Protein AF-A0A419K2Y0-F1 (afdb_monomer_lite)

pLDDT: mean 80.53, std 17.09, range [35.53, 97.94]

Foldseek 3Di:
DVQVVVCVVVVHRCCVVCVVVVDNDDGLQDDPVLLVVLVVLLVPDDCLLVVLSVQLVVLSVQLVVCVVVVNSVSNSVSSVSSNCSSVCSVVVSVVVVVVVVVVVVVVVCVVVVVPVPDDPPPPPPPPDDDDDDDDD

Secondary structure (DSSP, 8-state):
-HHHHHHHHHTS--HHHHHHTT------SS-HHHHHHHHHHHHHS-GGGHHHHHHHHHHHHHHHHHHHTT-HHHHHHHHHHHHHHHHHHHHHHHHHHHHHHHHHHHHHHHHTTTTS--------------------

Sequence (136 aa):
MLAYYLSLAANESVAPILNGWGFNVEDFYLNPESFTLVGKIISNLSQVYQPYRFLAEQFYRLALKSLWNNNLSRANLYLMIAVLLAESAPLLTVATFAAALLSASLFILERKGLLKEREPSVIETIEDGSERSFTF

Structure (mmCIF, N/CA/C/O backbone):
data_AF-A0A419K2Y0-F1
#
_entry.id   AF-A0A419K2Y0-F1
#
loop_
_atom_site.group_PDB
_atom_site.id
_atom_site.type_symbol
_atom_site.label_atom_id
_atom_site.label_alt_id
_atom_site.label_comp_id
_atom_site.label_asym_id
_atom_site.label_entity_id
_atom_site.label_seq_id
_atom_site.pdbx_PDB_ins_code
_atom_site.Cartn_x
_atom_site.Cartn_y
_atom_site.Cartn_z
_atom_site.occupancy
_atom_site.B_iso_or_equiv
_atom_site.auth_seq_id
_atom_site.auth_comp_id
_atom_site.auth_asym_id
_atom_site.auth_atom_id
_atom_site.pdbx_PDB_model_num
ATOM 1 N N . MET A 1 1 ? 10.674 -7.836 -0.102 1.00 61.56 1 MET A N 1
ATOM 2 C CA . MET A 1 1 ? 11.218 -6.899 0.914 1.00 61.56 1 MET A CA 1
ATOM 3 C C . MET A 1 1 ? 12.697 -7.123 1.210 1.00 61.56 1 MET A C 1
ATOM 5 O O . MET A 1 1 ? 13.484 -6.243 0.899 1.00 61.56 1 MET A O 1
ATOM 9 N N . LEU A 1 2 ? 13.113 -8.278 1.748 1.00 70.25 2 LEU A N 1
ATOM 10 C CA . LEU A 1 2 ? 14.526 -8.532 2.083 1.00 70.25 2 LEU A CA 1
ATOM 11 C C . LEU A 1 2 ? 15.464 -8.417 0.864 1.00 70.25 2 LEU A C 1
ATOM 13 O O . LEU A 1 2 ? 16.459 -7.700 0.925 1.00 70.25 2 LEU A O 1
ATOM 17 N N . ALA A 1 3 ? 15.090 -9.029 -0.266 1.00 72.44 3 ALA A N 1
ATOM 18 C CA . ALA A 1 3 ? 15.850 -8.953 -1.519 1.00 72.44 3 ALA A CA 1
ATOM 19 C C . ALA A 1 3 ? 16.120 -7.515 -1.980 1.00 72.44 3 ALA A C 1
ATOM 21 O O . ALA A 1 3 ? 17.181 -7.236 -2.523 1.00 72.44 3 ALA A O 1
ATOM 22 N N . TYR A 1 4 ? 15.197 -6.586 -1.725 1.00 69.12 4 TYR A N 1
ATOM 23 C CA . TYR A 1 4 ? 15.380 -5.186 -2.088 1.00 69.12 4 TYR A CA 1
ATOM 24 C C . TYR A 1 4 ? 16.462 -4.510 -1.240 1.00 69.12 4 TYR A C 1
ATOM 26 O O . TYR A 1 4 ? 17.331 -3.849 -1.792 1.00 69.12 4 TYR A O 1
ATOM 34 N N . TYR A 1 5 ? 16.460 -4.707 0.083 1.00 70.62 5 TYR A N 1
ATOM 35 C CA . TYR A 1 5 ? 17.492 -4.134 0.955 1.00 70.62 5 TYR A CA 1
ATOM 36 C C . TYR A 1 5 ? 18.878 -4.703 0.663 1.00 70.62 5 TYR A C 1
ATOM 38 O O . TYR A 1 5 ? 19.851 -3.955 0.655 1.00 70.62 5 TYR A O 1
ATOM 46 N N . LEU A 1 6 ? 18.959 -6.002 0.368 1.00 77.00 6 LEU A N 1
ATOM 47 C CA . LEU A 1 6 ? 20.195 -6.607 -0.121 1.00 77.00 6 LEU A CA 1
ATOM 48 C C . LEU A 1 6 ? 20.611 -6.017 -1.469 1.00 77.00 6 LEU A C 1
ATOM 50 O O . LEU A 1 6 ? 21.779 -5.691 -1.633 1.00 77.00 6 LEU A O 1
ATOM 54 N N . SER A 1 7 ? 19.668 -5.807 -2.390 1.00 75.44 7 SER A N 1
ATOM 55 C CA . SER A 1 7 ? 19.973 -5.221 -3.702 1.00 75.44 7 SER A CA 1
ATOM 56 C C . SER A 1 7 ? 20.449 -3.773 -3.573 1.00 75.44 7 SER A C 1
ATOM 58 O O . SER A 1 7 ? 21.362 -3.330 -4.260 1.00 75.44 7 SER A O 1
ATOM 60 N N . LEU A 1 8 ? 19.872 -3.029 -2.628 1.00 70.56 8 LEU A N 1
ATOM 61 C CA . LEU A 1 8 ? 20.274 -1.667 -2.305 1.00 70.56 8 LEU A CA 1
ATOM 62 C C . LEU A 1 8 ? 21.672 -1.622 -1.670 1.00 70.56 8 LEU A C 1
ATOM 64 O O . LEU A 1 8 ? 22.464 -0.755 -2.024 1.00 70.56 8 LEU A O 1
ATOM 68 N N . ALA A 1 9 ? 21.981 -2.549 -0.760 1.00 71.88 9 ALA A N 1
ATOM 69 C CA . ALA A 1 9 ? 23.300 -2.656 -0.138 1.00 71.88 9 ALA A CA 1
ATOM 70 C C . ALA A 1 9 ? 24.381 -3.114 -1.132 1.00 71.88 9 ALA A C 1
ATOM 72 O O . ALA A 1 9 ? 25.516 -2.650 -1.054 1.00 71.88 9 ALA A O 1
ATOM 73 N N . ALA A 1 10 ? 24.025 -3.998 -2.066 1.00 75.81 10 ALA A N 1
ATOM 74 C CA . ALA A 1 10 ? 24.913 -4.510 -3.106 1.00 75.81 10 ALA A CA 1
ATOM 75 C C . ALA A 1 10 ? 25.041 -3.561 -4.314 1.00 75.81 10 ALA A C 1
ATOM 77 O O . ALA A 1 10 ? 25.955 -3.713 -5.117 1.00 75.81 10 ALA A O 1
ATOM 78 N N . ASN A 1 11 ? 24.144 -2.574 -4.436 1.00 68.88 11 ASN A N 1
ATOM 79 C CA . ASN A 1 11 ? 23.997 -1.715 -5.614 1.00 68.88 11 ASN A CA 1
ATOM 80 C C . ASN A 1 11 ? 23.805 -2.503 -6.931 1.00 68.88 11 ASN A C 1
ATOM 82 O O . ASN A 1 11 ? 24.193 -2.058 -8.010 1.00 68.88 11 ASN A O 1
ATOM 86 N N . GLU A 1 12 ? 23.194 -3.680 -6.833 1.00 75.94 12 GLU A N 1
ATOM 87 C CA . GLU A 1 12 ? 22.844 -4.560 -7.944 1.00 75.94 12 GLU A CA 1
ATOM 88 C C . GLU A 1 12 ? 21.653 -5.435 -7.549 1.00 75.94 12 GLU A C 1
ATOM 90 O O . GLU A 1 12 ? 21.376 -5.611 -6.363 1.00 75.94 12 GLU A O 1
ATOM 95 N N . SER A 1 13 ? 20.930 -5.995 -8.521 1.00 80.25 13 SER A N 1
ATOM 96 C CA . SER A 1 13 ? 19.825 -6.899 -8.197 1.00 80.25 13 SER A CA 1
ATOM 97 C C . SER A 1 13 ? 20.356 -8.215 -7.639 1.00 80.25 13 SER A C 1
ATOM 99 O O . SER A 1 13 ? 21.058 -8.951 -8.330 1.00 80.25 13 SER A O 1
ATOM 101 N N . VAL A 1 14 ? 19.948 -8.556 -6.416 1.00 84.56 14 VAL A N 1
ATOM 102 C CA . VAL A 1 14 ? 20.232 -9.873 -5.821 1.00 84.56 14 VAL A CA 1
ATOM 103 C C . VAL A 1 14 ? 19.095 -10.877 -6.026 1.00 84.56 14 VAL A C 1
ATOM 105 O O . VAL A 1 14 ? 19.213 -12.032 -5.616 1.00 84.56 14 VAL A O 1
ATOM 108 N N . ALA A 1 15 ? 17.982 -10.464 -6.642 1.00 83.69 15 ALA A N 1
ATOM 109 C CA . ALA A 1 15 ? 16.829 -11.335 -6.861 1.00 83.69 15 ALA A CA 1
ATOM 110 C C . ALA A 1 15 ? 17.168 -12.583 -7.706 1.00 83.69 15 ALA A C 1
ATOM 112 O O . ALA A 1 15 ? 16.760 -13.671 -7.301 1.00 83.69 15 ALA A O 1
ATOM 113 N N . PRO A 1 16 ? 17.982 -12.510 -8.783 1.00 83.38 16 PRO A N 1
ATOM 114 C CA . PRO A 1 16 ? 18.425 -13.702 -9.510 1.00 83.38 16 PRO A CA 1
ATOM 115 C C . PRO A 1 16 ? 19.207 -14.689 -8.633 1.00 83.38 16 PRO A C 1
ATOM 117 O O . PRO A 1 16 ? 19.022 -15.898 -8.749 1.00 83.38 16 PRO A O 1
ATOM 120 N N . ILE A 1 17 ? 20.049 -14.181 -7.726 1.00 85.12 17 ILE A N 1
ATOM 121 C CA . ILE A 1 17 ? 20.870 -14.997 -6.820 1.00 85.12 17 ILE A CA 1
ATOM 122 C C . ILE A 1 17 ? 19.977 -15.709 -5.798 1.00 85.12 17 ILE A C 1
ATOM 124 O O . ILE A 1 17 ? 20.073 -16.922 -5.624 1.00 85.12 17 ILE A O 1
ATOM 128 N N . LEU A 1 18 ? 19.060 -14.970 -5.169 1.00 85.19 18 LEU A N 1
ATOM 129 C CA . LEU A 1 18 ? 18.089 -15.518 -4.220 1.00 85.19 18 LEU A CA 1
ATOM 130 C C . LEU A 1 18 ? 17.173 -16.553 -4.883 1.00 85.19 18 LEU A C 1
ATOM 132 O O . LEU A 1 18 ? 16.916 -17.607 -4.300 1.00 85.19 18 LEU A O 1
ATOM 136 N N . ASN A 1 19 ? 16.742 -16.294 -6.117 1.00 87.19 19 ASN A N 1
ATOM 137 C CA . ASN A 1 19 ? 15.919 -17.234 -6.868 1.00 87.19 19 ASN A CA 1
ATOM 138 C C . ASN A 1 19 ? 16.694 -18.493 -7.275 1.00 87.19 19 ASN A C 1
ATOM 140 O O . ASN A 1 19 ? 16.151 -19.595 -7.215 1.00 87.19 19 ASN A O 1
ATOM 144 N N . GLY A 1 20 ? 17.991 -18.364 -7.573 1.00 87.00 20 GLY A N 1
ATOM 145 C CA . GLY A 1 20 ? 18.897 -19.500 -7.764 1.00 87.00 20 GLY A CA 1
ATOM 146 C C . GLY A 1 20 ? 19.071 -20.374 -6.515 1.00 87.00 20 GLY A C 1
ATOM 147 O O . GLY A 1 20 ? 19.372 -21.558 -6.634 1.00 87.00 20 GLY A O 1
ATOM 148 N N . TRP A 1 21 ? 18.838 -19.824 -5.319 1.00 90.31 21 TRP A N 1
ATOM 149 C CA . TRP A 1 21 ? 18.840 -20.565 -4.050 1.00 90.31 21 TRP A CA 1
ATOM 150 C C . TRP A 1 21 ? 17.474 -21.155 -3.671 1.00 90.31 21 TRP A C 1
ATOM 152 O O . TRP A 1 21 ? 17.34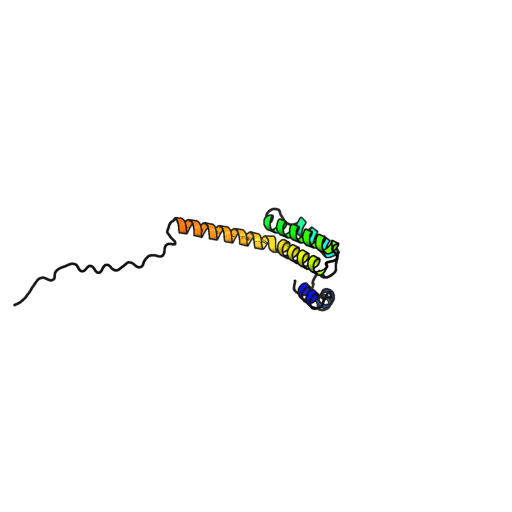3 -21.759 -2.608 1.00 90.31 21 TRP A O 1
ATOM 162 N N . GLY A 1 22 ? 16.458 -21.008 -4.526 1.00 86.06 22 GLY A N 1
ATOM 163 C CA . GLY A 1 22 ? 15.117 -21.551 -4.304 1.00 86.06 22 GLY A CA 1
ATOM 164 C C . GLY A 1 22 ? 14.159 -20.613 -3.568 1.00 86.06 22 GLY A C 1
ATOM 165 O O . GLY A 1 22 ? 13.034 -21.012 -3.268 1.00 86.06 22 GLY A O 1
ATOM 166 N N . PHE A 1 23 ? 14.556 -19.367 -3.293 1.00 81.62 23 PHE A N 1
ATOM 167 C CA . PHE A 1 23 ? 13.590 -18.344 -2.900 1.00 81.62 23 PHE A CA 1
ATOM 168 C C . PHE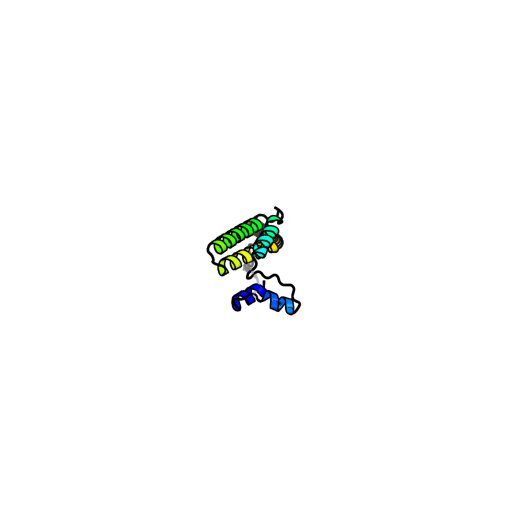 A 1 23 ? 12.758 -17.931 -4.126 1.00 81.62 23 PHE A C 1
ATOM 170 O O . PHE A 1 23 ? 13.210 -18.046 -5.255 1.00 81.62 23 PHE A O 1
ATOM 177 N N . ASN A 1 24 ? 11.523 -17.474 -3.932 1.00 78.88 24 ASN A N 1
ATOM 178 C CA . ASN A 1 24 ? 10.714 -16.918 -5.019 1.00 78.88 24 ASN A CA 1
ATOM 179 C C . ASN A 1 24 ? 10.487 -15.435 -4.737 1.00 78.88 24 ASN A C 1
ATOM 181 O O . ASN A 1 24 ? 9.490 -15.055 -4.124 1.00 78.88 24 ASN A O 1
ATOM 185 N N . VAL A 1 25 ? 11.481 -14.617 -5.076 1.00 74.69 25 VAL A N 1
ATOM 186 C CA . VAL A 1 25 ? 11.504 -13.184 -4.788 1.00 74.69 25 VAL A CA 1
ATOM 187 C C . VAL A 1 25 ? 11.478 -12.393 -6.088 1.00 74.69 25 VAL A C 1
ATOM 189 O O . VAL A 1 25 ? 12.301 -12.601 -6.977 1.00 74.69 25 VAL A O 1
ATOM 192 N N . GLU A 1 26 ? 10.534 -11.463 -6.189 1.00 69.31 26 GLU A N 1
ATOM 193 C CA . GLU A 1 26 ? 10.444 -10.552 -7.329 1.00 69.31 26 GLU A CA 1
ATOM 194 C C . GLU A 1 26 ? 11.617 -9.564 -7.362 1.00 69.31 26 GLU A C 1
ATOM 196 O O . GLU A 1 26 ? 12.030 -9.009 -6.335 1.00 69.31 26 GLU A O 1
ATOM 201 N N . ASP A 1 27 ? 12.140 -9.337 -8.569 1.00 68.31 27 ASP A N 1
ATOM 202 C CA . ASP A 1 27 ? 13.180 -8.351 -8.831 1.00 68.31 27 ASP A CA 1
ATOM 203 C C . ASP A 1 27 ? 12.570 -6.953 -8.965 1.00 68.31 27 ASP A C 1
ATOM 205 O O . ASP A 1 27 ? 12.104 -6.543 -10.028 1.00 68.31 27 ASP A O 1
ATOM 209 N N . PHE A 1 28 ? 12.580 -6.219 -7.856 1.00 63.38 28 PHE A N 1
ATOM 210 C CA . PHE A 1 28 ? 12.138 -4.827 -7.797 1.00 63.38 28 PHE A CA 1
ATOM 211 C C . PHE A 1 28 ? 13.264 -3.816 -8.066 1.00 63.38 28 PHE A C 1
ATOM 213 O O . PHE A 1 28 ? 13.013 -2.614 -8.010 1.00 63.38 28 PHE A O 1
ATOM 220 N N . TYR A 1 29 ? 14.508 -4.257 -8.293 1.00 62.34 29 TYR A N 1
ATOM 221 C CA . TYR A 1 29 ? 15.659 -3.350 -8.349 1.00 62.34 29 TYR A CA 1
ATOM 222 C C . TYR A 1 29 ? 15.786 -2.654 -9.715 1.00 62.34 29 TYR A C 1
ATOM 224 O O . TYR A 1 29 ? 16.204 -1.495 -9.764 1.00 62.34 29 TYR A O 1
ATOM 232 N N . LEU A 1 30 ? 15.396 -3.318 -10.815 1.00 58.25 30 LEU A N 1
ATOM 233 C CA . LEU A 1 30 ? 15.624 -2.812 -12.182 1.00 58.25 30 LEU A CA 1
ATOM 234 C C . LEU A 1 30 ? 14.468 -3.007 -13.175 1.00 58.25 30 LEU A C 1
ATOM 236 O O . LEU A 1 30 ? 14.605 -2.591 -14.326 1.00 58.25 30 LEU A O 1
ATOM 240 N N . ASN A 1 31 ? 13.346 -3.625 -12.794 1.00 63.09 31 ASN A N 1
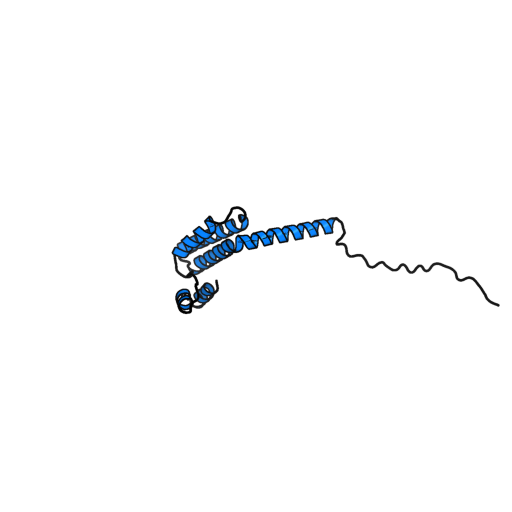ATOM 241 C CA . ASN A 1 31 ? 12.371 -4.054 -13.794 1.00 63.09 31 ASN A CA 1
ATOM 242 C C . ASN A 1 31 ? 11.250 -3.009 -14.041 1.00 63.09 31 ASN A C 1
ATOM 244 O O . ASN A 1 31 ? 10.459 -2.721 -13.139 1.00 63.09 31 ASN A O 1
ATOM 248 N N . PRO A 1 32 ? 11.103 -2.452 -15.263 1.00 63.03 32 PRO A N 1
ATOM 249 C CA . PRO A 1 32 ? 9.934 -1.646 -15.630 1.00 63.03 32 PRO A CA 1
ATOM 250 C C . PRO A 1 32 ? 8.603 -2.413 -15.506 1.00 63.03 32 PRO A C 1
ATOM 252 O O . PRO A 1 32 ? 7.558 -1.796 -15.281 1.00 63.03 32 PRO A O 1
ATOM 255 N N . GLU A 1 33 ? 8.613 -3.747 -15.576 1.00 70.88 33 GLU A N 1
ATOM 256 C CA . GLU A 1 33 ? 7.429 -4.572 -15.306 1.00 70.88 33 GLU A CA 1
ATOM 257 C C . GLU A 1 33 ? 6.948 -4.442 -13.856 1.00 70.88 33 GLU A C 1
ATOM 259 O O . GLU A 1 33 ? 5.742 -4.513 -13.612 1.00 70.88 33 GLU A O 1
ATOM 264 N N . SER A 1 34 ? 7.846 -4.149 -12.904 1.00 74.56 34 SER A N 1
ATOM 265 C CA . SER A 1 34 ? 7.475 -3.914 -11.507 1.00 74.56 34 SER A CA 1
ATOM 266 C C . SER A 1 34 ? 6.501 -2.745 -11.390 1.00 74.56 34 SER A C 1
ATOM 268 O O . SER A 1 34 ? 5.500 -2.854 -10.695 1.00 74.56 34 SER A O 1
ATOM 270 N N . PHE A 1 35 ? 6.704 -1.645 -12.121 1.00 85.56 35 PHE A N 1
ATOM 271 C CA . PHE A 1 35 ? 5.766 -0.514 -12.087 1.00 85.56 35 PHE A CA 1
ATOM 272 C C . PHE A 1 35 ? 4.369 -0.917 -12.568 1.00 85.56 35 PHE A C 1
ATOM 274 O O . PHE A 1 35 ? 3.369 -0.571 -11.939 1.00 85.56 35 PHE A O 1
ATOM 281 N N . THR A 1 36 ? 4.297 -1.706 -13.639 1.00 86.81 36 THR A N 1
ATOM 282 C CA . THR A 1 36 ? 3.023 -2.200 -14.180 1.00 86.81 36 THR A CA 1
ATOM 283 C C . THR A 1 36 ? 2.308 -3.108 -13.180 1.00 86.81 36 THR A C 1
ATOM 285 O O . THR A 1 36 ? 1.105 -2.959 -12.947 1.00 86.81 36 THR A O 1
ATOM 288 N N . LEU A 1 37 ? 3.049 -4.018 -12.546 1.00 86.38 37 LEU A N 1
ATOM 289 C CA . LEU A 1 37 ? 2.521 -4.939 -11.547 1.00 86.38 37 LEU A CA 1
ATOM 290 C C . LEU A 1 37 ? 2.003 -4.193 -10.316 1.00 86.38 37 LEU A C 1
ATOM 292 O O . LEU A 1 37 ? 0.866 -4.405 -9.901 1.00 86.38 37 LEU A O 1
ATOM 296 N N . VAL A 1 38 ? 2.788 -3.259 -9.781 1.00 87.50 38 VAL A N 1
ATOM 297 C CA . VAL A 1 38 ? 2.392 -2.449 -8.621 1.00 87.50 38 VAL A CA 1
ATOM 298 C C . VAL A 1 38 ? 1.175 -1.586 -8.939 1.00 87.50 38 VAL A C 1
ATOM 300 O O . VAL A 1 38 ? 0.240 -1.527 -8.141 1.00 87.50 38 VAL A O 1
ATOM 303 N N . GLY A 1 39 ? 1.120 -0.990 -10.133 1.00 90.19 39 GLY A N 1
ATOM 304 C CA . GLY A 1 39 ? -0.067 -0.279 -10.604 1.00 90.19 39 GLY A CA 1
ATOM 305 C C . GLY A 1 39 ? -1.319 -1.165 -10.615 1.00 90.19 39 GLY A C 1
ATOM 306 O O . GLY A 1 39 ? -2.393 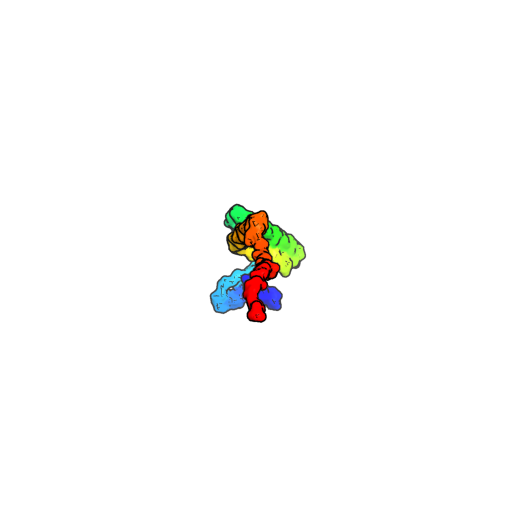-0.712 -10.217 1.00 90.19 39 GLY A O 1
ATOM 307 N N . LYS A 1 40 ? -1.179 -2.441 -10.999 1.00 91.94 40 LYS A N 1
ATOM 308 C CA . LYS A 1 40 ? -2.266 -3.432 -10.987 1.00 91.94 40 LYS A CA 1
ATOM 309 C C . LYS A 1 40 ? -2.674 -3.856 -9.572 1.00 91.94 40 LYS A C 1
ATOM 311 O O . LYS A 1 40 ? -3.865 -4.013 -9.318 1.00 91.94 40 LYS A O 1
ATOM 316 N N . ILE A 1 41 ? -1.724 -4.028 -8.648 1.00 91.25 41 ILE A N 1
ATOM 317 C CA . ILE A 1 41 ? -2.039 -4.290 -7.232 1.00 91.25 41 ILE A CA 1
ATOM 318 C C . ILE A 1 41 ? -2.904 -3.144 -6.697 1.00 91.25 41 ILE A C 1
ATOM 320 O O . ILE A 1 41 ? -3.986 -3.384 -6.166 1.00 91.25 41 ILE A O 1
ATOM 324 N N . ILE A 1 42 ? -2.457 -1.902 -6.908 1.00 94.00 42 ILE A N 1
ATOM 325 C CA . ILE A 1 42 ? -3.132 -0.689 -6.435 1.00 94.00 42 ILE A CA 1
ATOM 326 C C . ILE A 1 42 ? -4.534 -0.542 -7.038 1.00 94.00 42 ILE A C 1
ATOM 328 O O . ILE A 1 42 ? -5.484 -0.231 -6.319 1.00 94.00 42 ILE A O 1
ATOM 332 N N . SER A 1 43 ? -4.695 -0.784 -8.341 1.00 93.25 43 SER A N 1
ATOM 333 C CA . SER A 1 43 ? -5.997 -0.645 -9.003 1.00 93.25 43 SER A CA 1
ATOM 334 C C . SER A 1 43 ? -7.018 -1.692 -8.550 1.00 93.25 43 SER A C 1
ATOM 336 O O . SER A 1 43 ? -8.209 -1.380 -8.473 1.00 93.25 43 SER A O 1
ATOM 338 N N . ASN A 1 44 ? -6.554 -2.895 -8.199 1.00 94.38 44 ASN A N 1
ATOM 339 C CA . ASN A 1 44 ? -7.388 -4.003 -7.732 1.00 94.38 44 ASN A CA 1
ATOM 340 C C . ASN A 1 44 ? -7.803 -3.891 -6.256 1.00 94.38 44 ASN A C 1
ATOM 342 O O . ASN A 1 44 ? -8.630 -4.681 -5.795 1.00 94.38 44 ASN A O 1
ATOM 346 N N . LEU A 1 45 ? -7.264 -2.931 -5.497 1.00 93.06 45 LEU A N 1
ATOM 347 C CA . LEU A 1 45 ? -7.682 -2.712 -4.114 1.00 93.06 45 LEU A CA 1
ATOM 348 C C . LEU A 1 45 ? -9.147 -2.276 -4.034 1.00 93.06 45 LEU A C 1
ATOM 350 O O . LEU A 1 45 ? -9.557 -1.274 -4.629 1.00 93.06 45 LEU A O 1
ATOM 354 N N . SER A 1 46 ? -9.915 -3.005 -3.223 1.00 91.94 46 SER A N 1
ATOM 355 C CA . SER A 1 46 ? -11.308 -2.679 -2.922 1.00 91.94 46 SER A CA 1
ATOM 356 C C . SER A 1 46 ? -11.446 -1.291 -2.288 1.00 91.94 46 SER A C 1
ATOM 358 O O . SER A 1 46 ? -10.574 -0.825 -1.552 1.00 91.94 46 SER A O 1
ATOM 360 N N . GLN A 1 47 ? -12.586 -0.643 -2.536 1.00 90.31 47 GLN A N 1
ATOM 361 C CA . GLN A 1 47 ? -12.895 0.697 -2.035 1.00 90.31 47 GLN A CA 1
ATOM 362 C C . GLN A 1 47 ? -12.916 0.776 -0.501 1.00 90.31 47 GLN A C 1
ATOM 364 O O . GLN A 1 47 ? -12.674 1.843 0.052 1.00 90.31 47 GLN A O 1
ATOM 369 N N . VAL A 1 48 ? -13.136 -0.338 0.202 1.00 92.44 48 VAL A N 1
ATOM 370 C CA . VAL A 1 48 ? -13.097 -0.381 1.677 1.00 92.44 48 VAL A CA 1
ATOM 371 C C . VAL A 1 48 ? -11.721 -0.032 2.259 1.00 92.44 48 VAL A C 1
ATOM 373 O O . VAL A 1 48 ? -11.631 0.376 3.410 1.00 92.44 48 VAL A O 1
ATOM 376 N N . TYR A 1 49 ? -10.657 -0.132 1.457 1.00 94.44 49 TYR A N 1
ATOM 377 C CA . TYR A 1 49 ? -9.281 0.177 1.851 1.00 94.44 49 TYR A CA 1
ATOM 378 C C . TYR A 1 49 ? -8.823 1.569 1.381 1.00 94.44 49 TYR A C 1
ATOM 380 O O . TYR A 1 49 ? -7.623 1.834 1.292 1.00 94.44 49 TYR A O 1
ATOM 388 N N . GLN A 1 50 ? -9.773 2.459 1.057 1.00 92.25 50 GLN A N 1
ATOM 389 C CA . GLN A 1 50 ? -9.528 3.759 0.420 1.00 92.25 50 GLN A CA 1
ATOM 390 C C . GLN A 1 50 ? -8.378 4.577 1.027 1.00 92.25 50 GLN A C 1
ATOM 392 O O . GLN A 1 50 ? -7.487 4.933 0.256 1.00 92.25 50 GLN A O 1
ATOM 397 N N . PRO A 1 51 ? -8.316 4.845 2.351 1.00 92.56 51 PRO A N 1
ATOM 398 C CA . PRO A 1 51 ? -7.270 5.717 2.891 1.00 92.56 51 PRO A CA 1
ATOM 399 C C . PRO A 1 51 ? -5.861 5.189 2.593 1.00 92.56 51 PRO A C 1
ATOM 401 O O . PRO A 1 51 ? -4.963 5.956 2.253 1.00 92.56 51 PRO A O 1
ATOM 404 N N . TYR A 1 52 ? -5.676 3.871 2.629 1.00 95.62 52 TYR A N 1
ATOM 405 C CA . TYR A 1 52 ? -4.393 3.230 2.351 1.00 95.62 52 TYR A CA 1
ATOM 406 C C . TYR A 1 52 ? -4.128 3.062 0.856 1.00 95.62 52 TYR A C 1
ATOM 408 O O . TYR A 1 52 ? -2.997 3.261 0.411 1.00 95.62 52 TYR A O 1
ATOM 416 N N . ARG A 1 53 ? -5.173 2.800 0.062 1.00 95.38 53 ARG A N 1
ATOM 417 C CA . ARG A 1 53 ? -5.093 2.816 -1.403 1.00 95.38 53 ARG A CA 1
ATOM 418 C C . ARG A 1 53 ? -4.654 4.188 -1.918 1.00 95.38 53 ARG A C 1
ATOM 420 O O . ARG A 1 53 ? -3.759 4.260 -2.752 1.00 95.38 53 ARG A O 1
ATOM 427 N N . PHE A 1 54 ? -5.235 5.270 -1.401 1.00 96.06 54 PHE A N 1
ATOM 428 C CA . PHE A 1 54 ? -4.869 6.632 -1.783 1.00 96.06 54 PHE A CA 1
ATOM 429 C C . PHE A 1 54 ? -3.392 6.917 -1.499 1.00 96.06 54 PHE A C 1
ATOM 431 O O . PHE A 1 54 ? -2.688 7.437 -2.363 1.00 96.06 54 PHE A O 1
ATOM 438 N N . LEU A 1 55 ? -2.898 6.538 -0.316 1.00 96.88 55 LEU A N 1
ATOM 439 C CA . LEU A 1 55 ? -1.482 6.694 0.021 1.00 96.88 55 LEU A CA 1
ATOM 440 C C . LEU A 1 55 ? -0.588 5.885 -0.928 1.00 96.88 55 LEU A C 1
ATOM 442 O O . LEU A 1 55 ? 0.385 6.431 -1.450 1.00 96.88 55 LEU A O 1
ATOM 446 N N . ALA A 1 56 ? -0.940 4.627 -1.213 1.00 96.38 56 ALA A N 1
ATOM 447 C CA . ALA A 1 56 ? -0.209 3.802 -2.172 1.00 96.38 56 ALA A CA 1
ATOM 448 C C . ALA A 1 56 ? -0.146 4.461 -3.565 1.00 96.38 56 ALA A C 1
ATOM 450 O O . ALA A 1 56 ? 0.924 4.524 -4.171 1.00 96.38 56 ALA A O 1
ATOM 451 N N . GLU A 1 57 ? -1.255 5.037 -4.044 1.00 97.06 57 GLU A N 1
ATOM 452 C CA . GLU A 1 57 ? -1.311 5.782 -5.310 1.00 97.06 57 GLU A CA 1
ATOM 453 C C . GLU A 1 57 ? -0.394 7.017 -5.310 1.00 97.06 57 GLU A C 1
ATOM 455 O O . GLU A 1 57 ? 0.261 7.294 -6.319 1.00 97.06 57 GLU A O 1
ATOM 460 N N . GLN A 1 58 ? -0.305 7.759 -4.198 1.00 97.94 58 GLN A N 1
ATOM 461 C CA . GLN A 1 58 ? 0.603 8.909 -4.100 1.00 97.94 58 GLN A CA 1
ATOM 462 C C . GLN A 1 58 ? 2.067 8.481 -4.212 1.00 97.94 58 GLN A C 1
ATOM 464 O O . GLN A 1 58 ? 2.828 9.067 -4.986 1.00 97.94 58 GLN A O 1
ATOM 469 N N . PHE A 1 59 ? 2.460 7.428 -3.494 1.00 96.31 59 PHE A N 1
ATOM 470 C CA . PHE A 1 59 ? 3.821 6.901 -3.573 1.00 96.31 59 PHE A CA 1
ATOM 471 C C . PHE A 1 59 ? 4.138 6.325 -4.956 1.00 96.31 59 PHE A C 1
ATOM 473 O O . PHE A 1 59 ? 5.217 6.582 -5.485 1.00 96.31 59 PHE A O 1
ATOM 480 N N . TYR A 1 60 ? 3.181 5.662 -5.605 1.00 95.56 60 TYR A N 1
ATOM 481 C CA . TYR A 1 60 ? 3.338 5.197 -6.983 1.00 95.56 60 TYR A CA 1
ATOM 482 C C . TYR A 1 60 ? 3.601 6.357 -7.961 1.00 95.56 60 TYR A C 1
ATOM 484 O O . TYR A 1 60 ? 4.506 6.294 -8.794 1.00 95.56 60 TYR A O 1
ATOM 492 N N . ARG A 1 61 ? 2.881 7.478 -7.820 1.00 96.62 61 ARG A N 1
ATOM 493 C CA . ARG A 1 61 ? 3.121 8.691 -8.626 1.00 96.62 61 ARG A CA 1
ATOM 494 C C . ARG A 1 61 ? 4.491 9.316 -8.349 1.00 96.62 61 ARG A C 1
ATOM 496 O O . ARG A 1 61 ? 5.157 9.756 -9.286 1.00 96.62 61 ARG A O 1
ATOM 503 N N . LEU A 1 62 ? 4.931 9.346 -7.089 1.00 96.31 62 LEU A N 1
ATOM 504 C CA . LEU A 1 62 ? 6.274 9.813 -6.719 1.00 96.31 62 LEU A CA 1
ATOM 505 C C . LEU A 1 62 ? 7.374 8.914 -7.296 1.00 96.31 62 LEU A C 1
ATOM 507 O O . LEU A 1 62 ? 8.419 9.422 -7.718 1.00 96.31 62 LEU A O 1
ATOM 511 N N . ALA A 1 63 ? 7.126 7.605 -7.364 1.00 91.62 63 ALA A N 1
ATOM 512 C CA . ALA A 1 63 ? 8.022 6.641 -7.986 1.00 91.62 63 ALA A CA 1
ATOM 513 C C . ALA A 1 63 ? 8.194 6.937 -9.481 1.00 91.62 63 ALA A C 1
ATOM 515 O O . ALA A 1 63 ? 9.321 7.131 -9.934 1.00 91.62 63 ALA A O 1
ATOM 516 N N . LEU A 1 64 ? 7.088 7.093 -10.219 1.00 93.50 64 LEU A N 1
ATOM 517 C CA . LEU A 1 64 ? 7.110 7.462 -11.641 1.00 93.50 64 LEU A CA 1
ATOM 518 C C . LEU A 1 64 ? 7.818 8.801 -11.882 1.00 93.50 64 LEU A C 1
ATOM 520 O O . LEU A 1 64 ? 8.658 8.914 -12.771 1.00 93.50 64 LEU A O 1
ATOM 524 N N . LYS A 1 65 ? 7.543 9.811 -11.045 1.00 94.75 65 LYS A N 1
ATOM 525 C CA . LYS A 1 65 ? 8.218 11.115 -11.125 1.00 94.75 65 LYS A CA 1
ATOM 526 C C . LYS A 1 65 ? 9.728 11.001 -10.917 1.00 94.75 65 LYS A C 1
ATOM 528 O O . LYS A 1 65 ? 10.499 11.674 -11.594 1.00 94.75 65 LYS A O 1
ATOM 533 N N . SER A 1 66 ? 10.156 10.164 -9.978 1.00 89.56 66 SER A N 1
ATOM 534 C CA . SER A 1 66 ? 11.579 9.951 -9.699 1.00 89.56 66 SER A CA 1
ATOM 535 C C . SER A 1 66 ? 12.267 9.177 -10.817 1.00 89.56 66 SER A C 1
ATOM 537 O O . SER A 1 66 ? 13.401 9.505 -11.157 1.00 89.56 66 SER A O 1
ATOM 539 N N . LEU A 1 67 ? 11.560 8.221 -11.425 1.00 87.81 67 LEU A N 1
ATOM 540 C CA . LEU A 1 67 ? 12.022 7.486 -12.596 1.00 87.81 67 LEU A CA 1
ATOM 541 C C . LEU A 1 67 ? 12.242 8.428 -13.788 1.00 87.81 67 LEU A C 1
ATOM 543 O O . LEU A 1 67 ? 13.313 8.401 -14.386 1.00 87.81 67 LEU A O 1
ATOM 547 N N . TRP A 1 68 ? 11.292 9.329 -14.077 1.00 89.50 68 TRP A N 1
ATOM 548 C CA . TRP A 1 68 ? 11.454 10.351 -15.124 1.00 89.50 68 TRP A CA 1
ATOM 549 C C . TRP A 1 68 ? 12.625 11.304 -14.870 1.00 89.50 68 TRP A C 1
ATOM 551 O O . TRP A 1 68 ? 13.267 11.752 -15.814 1.00 89.50 68 TRP A O 1
ATOM 561 N N . ASN A 1 69 ? 12.945 11.573 -13.605 1.00 91.38 69 ASN A N 1
ATOM 562 C CA . ASN A 1 69 ? 14.106 12.375 -13.215 1.00 91.38 69 ASN A CA 1
ATOM 563 C C . ASN A 1 69 ? 15.419 11.566 -13.176 1.00 91.38 69 ASN A C 1
ATOM 565 O O . ASN A 1 69 ? 16.405 12.036 -12.609 1.00 91.38 69 ASN A O 1
ATOM 569 N N . ASN A 1 70 ? 15.425 10.345 -13.722 1.00 84.88 70 ASN A N 1
ATOM 570 C CA . ASN A 1 70 ? 16.547 9.407 -13.728 1.00 84.88 70 ASN A CA 1
ATOM 571 C C . ASN A 1 70 ? 17.119 9.104 -12.326 1.00 84.88 70 ASN A C 1
ATOM 573 O O . ASN A 1 70 ? 18.296 8.785 -12.165 1.00 84.88 70 ASN A O 1
ATOM 577 N N . ASN A 1 71 ? 16.288 9.219 -11.285 1.00 84.88 71 ASN A N 1
ATOM 578 C CA . ASN A 1 71 ? 16.656 8.927 -9.905 1.00 84.88 71 ASN A CA 1
ATOM 579 C C . ASN A 1 71 ? 16.094 7.562 -9.497 1.00 84.88 71 ASN A C 1
ATOM 581 O O . ASN A 1 71 ? 15.065 7.468 -8.824 1.00 84.88 71 ASN A O 1
ATOM 585 N N . LEU A 1 72 ? 16.791 6.507 -9.923 1.00 81.00 72 LEU A N 1
ATOM 586 C CA . LEU A 1 72 ? 16.390 5.113 -9.714 1.00 81.00 72 LEU A CA 1
ATOM 587 C C . LEU A 1 72 ? 16.264 4.751 -8.231 1.00 81.00 72 LEU A C 1
ATOM 589 O O . LEU A 1 72 ? 15.293 4.118 -7.833 1.00 81.00 72 LEU A O 1
ATOM 593 N N . SER A 1 73 ? 17.187 5.226 -7.389 1.00 79.25 73 SER A N 1
ATOM 594 C CA . SER A 1 73 ? 17.141 4.973 -5.944 1.00 79.25 73 SER A CA 1
ATOM 595 C C . SER A 1 73 ? 15.841 5.492 -5.313 1.00 79.25 73 SER A C 1
ATOM 597 O O . SER A 1 73 ? 15.154 4.757 -4.602 1.00 79.25 73 SER A O 1
ATOM 599 N N . ARG A 1 74 ? 15.445 6.736 -5.624 1.00 84.31 74 ARG A N 1
ATOM 600 C CA . ARG A 1 74 ? 14.175 7.298 -5.136 1.00 84.31 74 ARG A CA 1
ATOM 601 C C . ARG A 1 74 ? 12.966 6.625 -5.770 1.00 84.31 74 ARG A C 1
ATOM 603 O O . ARG A 1 74 ? 11.988 6.383 -5.071 1.00 84.31 74 ARG A O 1
ATOM 610 N N . ALA A 1 75 ? 13.030 6.320 -7.065 1.00 87.00 75 ALA A N 1
ATOM 611 C CA . ALA A 1 75 ? 11.955 5.631 -7.766 1.00 87.00 75 ALA A CA 1
ATOM 612 C C . ALA A 1 75 ? 11.639 4.287 -7.099 1.00 87.00 75 ALA A C 1
ATOM 614 O O . ALA A 1 75 ? 10.490 4.038 -6.738 1.00 87.00 75 ALA A O 1
ATOM 615 N N . ASN A 1 76 ? 12.671 3.489 -6.835 1.00 82.06 76 ASN A N 1
ATOM 616 C CA . ASN A 1 76 ? 12.534 2.185 -6.203 1.00 82.06 76 ASN A CA 1
ATOM 617 C C . ASN A 1 76 ? 12.052 2.291 -4.751 1.00 82.06 76 ASN A C 1
ATOM 619 O O . ASN A 1 76 ? 11.160 1.548 -4.345 1.00 82.06 76 ASN A O 1
ATOM 623 N N . LEU A 1 77 ? 12.570 3.255 -3.980 1.00 84.62 77 LEU A N 1
ATOM 624 C CA . LEU A 1 77 ? 12.108 3.501 -2.612 1.00 84.62 77 LEU A CA 1
ATOM 625 C C . LEU A 1 77 ? 10.612 3.830 -2.583 1.00 84.62 77 LEU A C 1
ATOM 627 O O . LEU A 1 77 ? 9.867 3.252 -1.793 1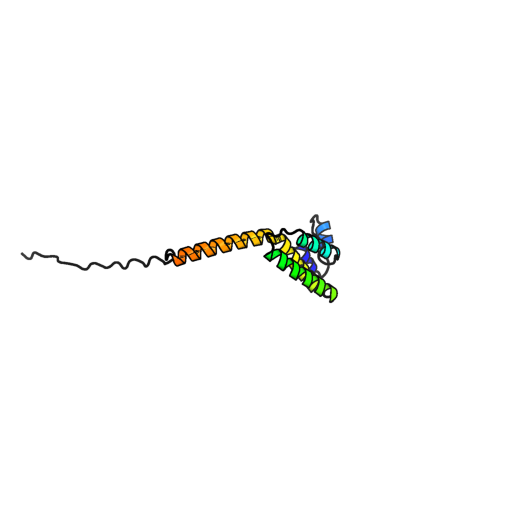.00 84.62 77 LEU A O 1
ATOM 631 N N . TYR A 1 78 ? 10.156 4.739 -3.444 1.00 92.25 78 TYR A N 1
ATOM 632 C CA . TYR A 1 78 ? 8.744 5.110 -3.494 1.00 92.25 78 TYR A CA 1
ATOM 633 C C . TYR A 1 78 ? 7.863 3.966 -3.998 1.00 92.25 78 TYR A C 1
ATOM 635 O O . TYR A 1 78 ? 6.778 3.763 -3.457 1.00 92.25 78 TYR A O 1
ATOM 643 N N . LEU A 1 79 ? 8.333 3.183 -4.974 1.00 89.38 79 LEU A N 1
ATOM 644 C CA . LEU A 1 79 ? 7.604 2.016 -5.464 1.00 89.38 79 LEU A CA 1
ATOM 645 C C . LEU A 1 79 ? 7.448 0.956 -4.365 1.00 89.38 79 LEU A C 1
ATOM 647 O O . LEU A 1 79 ? 6.363 0.410 -4.188 1.00 89.38 79 LEU A O 1
ATOM 651 N N . MET A 1 80 ? 8.495 0.733 -3.565 1.00 86.56 80 MET A N 1
ATOM 652 C CA . MET A 1 80 ? 8.448 -0.167 -2.412 1.00 86.56 80 MET A CA 1
ATOM 653 C C . MET A 1 80 ? 7.418 0.292 -1.377 1.00 86.56 80 MET A C 1
ATOM 655 O O . MET A 1 80 ? 6.633 -0.523 -0.894 1.00 86.56 80 MET A O 1
ATOM 659 N N . ILE A 1 81 ? 7.394 1.585 -1.038 1.00 89.88 81 ILE A N 1
ATOM 660 C CA . ILE A 1 81 ? 6.399 2.119 -0.097 1.00 89.88 81 ILE A CA 1
ATOM 661 C C . ILE A 1 81 ? 4.984 1.939 -0.658 1.00 89.88 81 ILE A C 1
ATOM 663 O O . ILE A 1 81 ? 4.083 1.545 0.081 1.00 89.88 81 ILE A O 1
ATOM 667 N N . ALA A 1 82 ? 4.792 2.178 -1.958 1.00 93.69 82 ALA A N 1
ATOM 66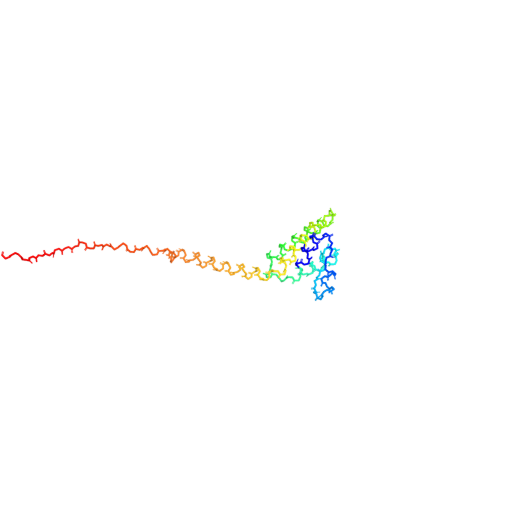8 C CA . ALA A 1 82 ? 3.508 1.973 -2.616 1.00 93.69 82 ALA A CA 1
ATOM 669 C C . ALA A 1 82 ? 3.028 0.516 -2.500 1.00 93.69 82 ALA A C 1
ATOM 671 O O . ALA A 1 82 ? 1.882 0.293 -2.115 1.00 93.69 82 ALA A O 1
ATOM 672 N N . VAL A 1 83 ? 3.905 -0.464 -2.746 1.00 91.38 83 VAL A N 1
ATOM 673 C CA . VAL A 1 83 ? 3.594 -1.896 -2.565 1.00 91.38 83 VAL A CA 1
ATOM 674 C C . VAL A 1 83 ? 3.268 -2.223 -1.119 1.00 91.38 83 VAL A C 1
ATOM 676 O O . VAL A 1 83 ? 2.246 -2.847 -0.857 1.00 91.38 83 VAL A O 1
ATOM 679 N N . LEU A 1 84 ? 4.102 -1.775 -0.178 1.00 90.00 84 LEU A N 1
ATOM 680 C CA . LEU A 1 84 ? 3.912 -2.045 1.246 1.00 90.00 84 LEU A CA 1
ATOM 681 C C . LEU A 1 84 ? 2.529 -1.570 1.693 1.00 90.00 84 LEU A C 1
ATOM 683 O O . LEU A 1 84 ? 1.785 -2.329 2.309 1.00 90.00 84 LEU A O 1
ATOM 687 N N . LEU A 1 85 ? 2.165 -0.337 1.337 1.00 94.00 85 LEU A N 1
ATOM 688 C CA . LEU A 1 85 ? 0.860 0.237 1.652 1.00 94.00 85 LEU A CA 1
ATOM 689 C C . LEU A 1 85 ? -0.283 -0.521 0.986 1.00 94.00 85 LEU A C 1
ATOM 691 O O . LEU A 1 85 ? -1.299 -0.758 1.632 1.00 94.00 85 LEU A O 1
ATOM 695 N N . ALA A 1 86 ? -0.119 -0.897 -0.282 1.00 92.88 86 ALA A N 1
ATOM 696 C CA . ALA A 1 86 ? -1.131 -1.605 -1.046 1.00 92.88 86 ALA A CA 1
ATOM 697 C C . ALA A 1 86 ? -1.407 -3.005 -0.471 1.00 92.88 86 ALA A C 1
ATOM 699 O O . ALA A 1 86 ? -2.553 -3.339 -0.184 1.00 92.88 86 ALA A O 1
ATOM 700 N N . GLU A 1 87 ? -0.367 -3.802 -0.231 1.00 90.81 87 GLU A N 1
ATOM 701 C CA . GLU A 1 87 ? -0.509 -5.151 0.327 1.00 90.81 87 GLU A CA 1
ATOM 702 C C . GLU A 1 87 ? -0.938 -5.137 1.796 1.00 90.81 87 GLU A C 1
ATOM 704 O O . GLU A 1 87 ? -1.713 -5.987 2.231 1.00 90.81 87 GLU A O 1
ATOM 709 N N . SER A 1 88 ? -0.490 -4.140 2.563 1.00 93.62 88 SER A N 1
ATOM 710 C CA . SER A 1 88 ? -0.846 -4.015 3.980 1.00 93.62 88 SER A CA 1
ATOM 711 C C . SER A 1 88 ? -2.188 -3.319 4.201 1.00 93.62 88 SER A C 1
ATOM 713 O O . SER A 1 88 ? -2.643 -3.242 5.340 1.00 93.62 88 SER A O 1
ATOM 715 N N . ALA A 1 89 ? -2.846 -2.807 3.157 1.00 94.88 89 ALA A N 1
ATOM 716 C CA . ALA A 1 89 ? -4.069 -2.020 3.290 1.00 94.88 89 ALA A CA 1
ATOM 717 C C . ALA A 1 89 ? -5.190 -2.732 4.077 1.00 94.88 89 ALA A C 1
ATOM 719 O O . ALA A 1 89 ? -5.806 -2.075 4.923 1.00 94.88 89 ALA A O 1
ATOM 720 N N . PRO A 1 90 ? -5.447 -4.047 3.892 1.00 93.94 90 PRO A N 1
ATOM 721 C CA . PRO A 1 90 ? -6.439 -4.758 4.695 1.00 93.94 90 PRO A CA 1
ATOM 722 C C . PRO A 1 90 ? -6.079 -4.789 6.181 1.00 93.94 90 PRO A C 1
ATOM 724 O O . PRO A 1 90 ? -6.913 -4.473 7.029 1.00 93.94 90 PRO A O 1
ATOM 727 N N . LEU A 1 91 ? -4.819 -5.103 6.493 1.00 95.81 91 LEU A N 1
ATOM 728 C CA . LEU A 1 91 ? -4.318 -5.159 7.864 1.00 95.81 91 LEU A CA 1
ATOM 729 C C . LEU A 1 91 ? -4.387 -3.785 8.536 1.00 95.81 91 LEU A C 1
ATOM 731 O O . LEU A 1 91 ? -4.886 -3.661 9.653 1.00 95.81 91 LEU A O 1
ATOM 735 N N . LEU A 1 92 ? -3.923 -2.752 7.835 1.00 94.44 92 LEU A N 1
ATOM 736 C CA . LEU A 1 92 ? -3.937 -1.380 8.322 1.00 94.44 92 LEU A CA 1
ATOM 737 C C . LEU A 1 92 ? -5.365 -0.905 8.592 1.00 94.44 92 LEU A C 1
ATOM 739 O O . LEU A 1 92 ? -5.609 -0.303 9.631 1.00 94.44 92 LEU A O 1
ATOM 743 N N . THR A 1 93 ? -6.314 -1.254 7.721 1.00 94.94 93 THR A N 1
ATOM 744 C CA . THR A 1 93 ? -7.735 -0.919 7.892 1.00 94.94 93 THR A CA 1
ATOM 745 C C . THR A 1 93 ? -8.313 -1.549 9.156 1.00 94.94 93 THR A C 1
ATOM 747 O O . THR A 1 93 ? -8.932 -0.853 9.960 1.00 94.94 93 THR A O 1
ATOM 750 N N . VAL A 1 94 ? -8.067 -2.843 9.385 1.00 95.69 94 VAL A N 1
ATOM 751 C CA . VAL A 1 94 ? -8.494 -3.524 10.620 1.00 95.69 94 VAL A CA 1
ATOM 752 C C . VAL A 1 94 ? -7.870 -2.863 11.850 1.00 95.69 94 VAL A C 1
ATOM 754 O O . VAL A 1 94 ? -8.576 -2.590 12.822 1.00 95.69 94 VAL A O 1
ATOM 757 N N . ALA A 1 95 ? -6.574 -2.548 11.795 1.00 95.62 95 ALA A N 1
ATOM 758 C CA . ALA A 1 95 ? -5.882 -1.865 12.881 1.00 95.62 95 ALA A CA 1
ATOM 759 C C . ALA A 1 95 ? -6.480 -0.475 13.163 1.00 95.62 95 ALA A C 1
ATOM 761 O O . ALA A 1 95 ? -6.665 -0.123 14.327 1.00 95.62 95 ALA A O 1
ATOM 762 N N . THR A 1 96 ? -6.851 0.290 12.127 1.00 94.62 96 THR A N 1
ATOM 763 C CA . THR A 1 96 ? -7.529 1.587 12.295 1.00 94.62 96 THR A CA 1
ATOM 764 C C . THR A 1 96 ? -8.860 1.430 13.012 1.00 94.62 96 THR A C 1
ATOM 766 O O . THR A 1 96 ? -9.135 2.170 13.953 1.00 94.62 96 THR A O 1
ATOM 769 N N . PHE A 1 97 ? -9.688 0.473 12.585 1.00 95.06 97 PHE A N 1
ATOM 770 C CA . PHE A 1 97 ? -10.993 0.245 13.201 1.00 95.06 97 PHE A CA 1
ATOM 771 C C . PHE A 1 97 ? -10.859 -0.196 14.657 1.00 95.06 97 PHE A C 1
ATOM 773 O O . PHE A 1 97 ? -11.556 0.336 15.520 1.00 95.06 97 PHE A O 1
ATOM 780 N N . ALA A 1 98 ? -9.936 -1.114 14.950 1.00 96.56 98 ALA A N 1
ATOM 781 C CA . ALA A 1 98 ? -9.665 -1.551 16.314 1.00 96.56 98 ALA A CA 1
ATOM 782 C C . ALA A 1 98 ? -9.205 -0.384 17.202 1.00 96.56 98 ALA A C 1
ATOM 784 O O . ALA A 1 98 ? -9.741 -0.192 18.294 1.00 96.56 98 ALA A O 1
ATOM 785 N N . ALA A 1 99 ? -8.269 0.434 16.713 1.00 96.25 99 ALA A N 1
ATOM 786 C CA . ALA A 1 99 ? -7.797 1.615 17.426 1.00 96.25 99 ALA A CA 1
ATOM 787 C C . ALA A 1 99 ? -8.934 2.618 17.670 1.00 96.25 99 ALA A C 1
ATOM 789 O O . ALA A 1 99 ? -9.118 3.064 18.798 1.00 96.25 99 ALA A O 1
ATOM 790 N N . ALA A 1 100 ? -9.747 2.915 16.654 1.00 95.81 100 ALA A N 1
ATOM 791 C CA . ALA A 1 100 ? -10.875 3.835 16.776 1.00 95.81 100 ALA A CA 1
ATOM 792 C C . ALA A 1 100 ? -11.910 3.355 17.807 1.00 95.81 100 ALA A C 1
ATOM 794 O O . ALA A 1 100 ? -12.386 4.152 18.614 1.00 95.81 100 ALA A O 1
ATOM 795 N N . LEU A 1 101 ? -12.230 2.057 17.819 1.00 96.88 101 LEU A N 1
ATOM 796 C CA . LEU A 1 101 ? -13.153 1.468 18.792 1.00 96.88 101 LEU A CA 1
ATOM 797 C C . LEU A 1 101 ? -12.605 1.529 20.219 1.00 96.88 101 LEU A C 1
ATOM 799 O O . LEU A 1 101 ? -13.336 1.902 21.139 1.00 96.88 101 LEU A O 1
ATOM 803 N N . LEU A 1 102 ? -11.326 1.201 20.411 1.00 96.56 102 LEU A N 1
ATOM 804 C CA . LEU A 1 102 ? -10.671 1.305 21.715 1.00 96.56 102 LEU A CA 1
ATOM 805 C C . LEU A 1 102 ? -10.633 2.756 22.198 1.00 96.56 102 LEU A C 1
ATOM 807 O O . LEU A 1 102 ? -11.041 3.031 23.324 1.00 96.56 102 LEU A O 1
ATOM 811 N N . SER A 1 103 ? -10.228 3.693 21.338 1.00 96.00 103 SER A N 1
ATOM 812 C CA . SER A 1 103 ? -10.217 5.122 21.656 1.00 96.00 103 SER A CA 1
ATOM 813 C C . SER A 1 103 ? -11.611 5.639 22.010 1.00 96.00 103 SER A C 1
ATOM 815 O O . SER A 1 103 ? -11.762 6.329 23.014 1.00 96.00 103 SER A O 1
ATOM 817 N N . ALA A 1 104 ? -12.646 5.268 21.250 1.00 95.75 104 ALA A N 1
ATOM 818 C CA . ALA A 1 104 ? -14.025 5.644 21.555 1.00 95.75 104 ALA A CA 1
ATOM 819 C C . ALA A 1 104 ? -14.500 5.061 22.895 1.00 95.75 104 ALA A C 1
ATOM 821 O O . ALA A 1 104 ? -15.143 5.756 23.680 1.00 95.75 104 ALA A O 1
ATOM 822 N N . SER A 1 105 ? -14.152 3.804 23.181 1.00 93.94 105 SER A N 1
ATOM 823 C CA . SER A 1 105 ? -14.502 3.141 24.441 1.00 93.94 105 SER A CA 1
ATOM 824 C C . SER A 1 105 ? -13.865 3.853 25.631 1.00 93.94 105 SER A C 1
ATOM 826 O O . SER A 1 105 ? -14.566 4.222 26.572 1.00 93.94 105 SER A O 1
ATOM 828 N N . LEU A 1 106 ? -12.557 4.116 25.562 1.00 94.12 106 LEU A N 1
ATOM 829 C CA . LEU A 1 106 ? -11.831 4.849 26.598 1.00 94.12 106 LEU A CA 1
ATOM 830 C C . LEU A 1 106 ? -12.406 6.252 26.796 1.00 94.12 106 LEU A C 1
ATOM 832 O O . LEU A 1 106 ? -12.680 6.637 27.927 1.00 94.12 106 LEU A O 1
ATOM 836 N N . PHE A 1 107 ? -12.694 6.968 25.708 1.00 93.50 107 PHE A N 1
ATOM 837 C CA . PHE A 1 107 ? -13.287 8.302 25.767 1.00 93.50 107 PHE A CA 1
ATOM 838 C C . PHE A 1 107 ? -14.665 8.314 26.452 1.00 93.50 107 PHE A C 1
ATOM 840 O O . PHE A 1 107 ? -14.977 9.212 27.236 1.00 93.50 107 PHE A O 1
ATOM 847 N N . ILE A 1 108 ? -15.506 7.305 26.195 1.00 94.31 108 ILE A N 1
ATOM 848 C CA . ILE A 1 108 ? -16.813 7.169 26.857 1.00 94.31 108 ILE A CA 1
ATOM 849 C C . ILE A 1 108 ? -16.644 6.834 28.345 1.00 94.31 108 ILE A C 1
ATOM 851 O O . ILE A 1 108 ? -17.355 7.401 29.177 1.00 94.31 108 ILE A O 1
ATOM 855 N N . LEU A 1 109 ? -15.733 5.919 28.691 1.00 91.31 109 LEU A N 1
ATOM 856 C CA . LEU A 1 109 ? -15.464 5.544 30.083 1.00 91.31 109 LEU A CA 1
ATOM 857 C C . LEU A 1 109 ? -14.890 6.723 30.887 1.00 91.31 109 LEU A C 1
ATOM 859 O O . LEU A 1 109 ? -15.303 6.939 32.028 1.00 91.31 109 LEU A O 1
ATOM 863 N N . GLU A 1 110 ? -14.008 7.515 30.276 1.00 91.50 110 GLU A N 1
ATOM 864 C CA . GLU A 1 110 ? -13.458 8.744 30.848 1.00 91.50 110 GLU A CA 1
ATOM 865 C C . GLU A 1 110 ? -14.567 9.760 31.136 1.00 91.50 110 GLU A C 1
ATOM 867 O O . GLU A 1 110 ? -14.693 10.240 32.262 1.00 91.50 110 GLU A O 1
ATOM 872 N N . ARG A 1 111 ? -15.452 10.019 30.160 1.00 89.19 111 ARG A N 1
ATOM 873 C CA . ARG A 1 111 ? -16.593 10.933 30.346 1.00 89.19 111 ARG A CA 1
ATOM 874 C C . ARG A 1 111 ? -17.561 10.497 31.440 1.00 89.19 111 ARG A C 1
ATOM 876 O O . ARG A 1 111 ? -18.189 11.348 32.061 1.00 89.19 111 ARG A O 1
ATOM 883 N N . LYS A 1 112 ? -17.704 9.191 31.673 1.00 88.31 112 LYS A N 1
ATOM 884 C CA . LYS A 1 112 ? -18.531 8.653 32.763 1.00 88.31 112 LYS A CA 1
ATOM 885 C C . LYS A 1 112 ? -17.832 8.697 34.127 1.00 88.31 112 LYS A C 1
ATOM 887 O O . LYS A 1 112 ? -18.429 8.273 35.110 1.00 88.31 112 LYS A O 1
ATOM 892 N N . GLY A 1 113 ? -16.589 9.179 34.198 1.00 80.56 113 GLY A N 1
ATOM 893 C CA . GLY A 1 113 ? -15.803 9.233 35.431 1.00 80.56 113 GLY A CA 1
ATOM 894 C C . GLY A 1 113 ? -15.382 7.857 35.955 1.00 80.56 113 GLY A C 1
ATOM 895 O O . GLY A 1 113 ? -14.896 7.764 37.074 1.00 80.56 113 GLY A O 1
ATOM 896 N N . LEU A 1 114 ? -15.547 6.792 35.160 1.00 76.25 114 LEU A N 1
ATOM 897 C CA . LEU A 1 114 ? -15.267 5.409 35.570 1.00 76.25 114 LEU A CA 1
ATOM 898 C C . LEU A 1 114 ? -13.777 5.055 35.479 1.00 76.25 114 LEU A C 1
ATOM 900 O O . LEU A 1 114 ? -13.362 4.034 36.016 1.00 76.25 114 LEU A O 1
ATOM 904 N N . LEU A 1 115 ? -12.984 5.891 34.799 1.00 70.19 115 LEU A N 1
ATOM 905 C CA . LEU A 1 115 ? -11.520 5.798 34.763 1.00 70.19 115 LEU A CA 1
ATOM 906 C C . LEU A 1 115 ? -10.846 6.661 35.834 1.00 70.19 115 LEU A C 1
ATOM 908 O O . LEU A 1 115 ? -9.622 6.644 35.933 1.00 70.19 115 LEU A O 1
ATOM 912 N N . LYS A 1 116 ? -11.617 7.433 36.616 1.00 67.19 116 LYS A N 1
ATOM 913 C CA . LYS A 1 116 ? -11.055 8.201 37.724 1.00 67.19 116 LYS A CA 1
ATOM 914 C C . LYS A 1 116 ? -10.684 7.204 38.816 1.00 67.19 116 LYS A C 1
ATOM 916 O O . LYS A 1 116 ? -11.549 6.512 39.350 1.00 67.19 116 LYS A O 1
ATOM 921 N N . GLU A 1 117 ? -9.386 7.092 39.066 1.00 63.62 117 GLU A N 1
ATOM 922 C CA . GLU A 1 117 ? -8.804 6.249 40.103 1.00 63.62 117 GLU A CA 1
ATOM 923 C C . GLU A 1 117 ? -9.582 6.456 41.408 1.00 63.62 117 GLU A C 1
ATOM 925 O O . GLU A 1 117 ? -9.859 7.594 41.797 1.00 63.62 117 GLU A O 1
ATOM 930 N N . ARG A 1 118 ? -10.021 5.360 42.041 1.00 55.34 118 ARG A N 1
ATOM 931 C CA . ARG A 1 118 ? -10.663 5.423 43.355 1.00 55.34 118 ARG A CA 1
ATOM 932 C C . ARG A 1 118 ? -9.634 6.057 44.288 1.00 55.34 118 ARG A C 1
ATOM 934 O O . ARG A 1 118 ? -8.666 5.388 44.641 1.00 55.34 118 ARG A O 1
ATOM 941 N N . GLU A 1 119 ? -9.830 7.324 44.655 1.00 55.12 119 GLU A N 1
ATOM 942 C CA . GLU A 1 119 ? -9.025 7.950 45.702 1.00 55.12 119 GLU A CA 1
ATOM 943 C C . GLU A 1 119 ? -9.070 7.013 46.918 1.00 55.12 119 GLU A C 1
ATOM 945 O O . GLU A 1 119 ? -10.164 6.558 47.287 1.00 55.12 119 GLU A O 1
ATOM 950 N N . PRO A 1 120 ? -7.911 6.617 47.481 1.00 50.81 120 PRO A N 1
ATOM 951 C CA . PRO A 1 120 ? -7.899 5.759 48.651 1.00 50.81 120 PRO A CA 1
ATOM 952 C C . PRO A 1 120 ? -8.739 6.459 49.710 1.00 50.81 120 PRO A C 1
ATOM 954 O O . PRO A 1 120 ? -8.483 7.616 50.035 1.00 50.81 120 PRO A O 1
ATOM 957 N N . SER A 1 121 ? -9.785 5.778 50.183 1.00 48.19 121 SER A N 1
ATOM 958 C CA . SER A 1 121 ? -10.646 6.290 51.240 1.00 48.19 121 SER A CA 1
ATOM 959 C C . SER A 1 121 ? -9.745 6.712 52.389 1.00 48.19 121 SER A C 1
ATOM 961 O O . SER A 1 121 ? -9.122 5.854 53.021 1.00 48.19 121 SER A O 1
ATOM 963 N N . VAL A 1 122 ? -9.643 8.022 52.615 1.00 53.75 122 VAL A N 1
ATOM 964 C CA . VAL A 1 122 ? -9.063 8.561 53.836 1.00 53.75 122 VAL A CA 1
ATOM 965 C C . VAL A 1 122 ? -9.872 7.917 54.947 1.00 53.75 122 VAL A C 1
ATOM 967 O O . VAL A 1 122 ? -11.082 8.118 55.038 1.00 53.75 122 VAL A O 1
ATOM 970 N N . ILE A 1 123 ? -9.223 7.034 55.704 1.00 53.31 123 ILE A N 1
ATOM 971 C CA . ILE A 1 123 ? -9.783 6.491 56.930 1.00 53.31 123 ILE A CA 1
ATOM 972 C C . ILE A 1 123 ? -9.943 7.714 57.828 1.00 53.31 123 ILE A C 1
ATOM 974 O O . ILE A 1 123 ? -8.972 8.183 58.420 1.00 53.31 123 ILE A O 1
ATOM 978 N N . GLU A 1 124 ? -11.143 8.291 57.859 1.00 49.12 124 GLU A N 1
ATOM 979 C CA . GLU A 1 124 ? -11.545 9.157 58.954 1.00 49.12 124 GLU A CA 1
ATOM 980 C C . GLU A 1 124 ? -11.523 8.268 60.191 1.00 49.12 124 GLU A C 1
ATOM 982 O O . GLU A 1 124 ? -12.421 7.461 60.435 1.00 49.12 124 GLU A O 1
ATOM 987 N N . THR A 1 125 ? -10.418 8.346 60.927 1.00 46.25 125 THR A N 1
ATOM 988 C CA . THR A 1 125 ? -10.349 7.876 62.300 1.00 46.25 125 THR A CA 1
ATOM 989 C C . THR A 1 125 ? -11.430 8.650 63.040 1.00 46.25 125 THR A C 1
ATOM 991 O O . THR A 1 125 ? -11.263 9.831 63.337 1.00 46.25 125 THR A O 1
ATOM 994 N N . ILE A 1 126 ? -12.577 8.004 63.243 1.00 47.19 126 ILE A N 1
ATOM 995 C CA . ILE A 1 126 ? -13.629 8.472 64.136 1.00 47.19 126 ILE A CA 1
ATOM 996 C C . ILE A 1 126 ? -13.003 8.458 65.528 1.00 47.19 126 ILE A C 1
ATOM 998 O O . ILE A 1 126 ? -13.003 7.443 66.217 1.00 47.19 126 ILE A O 1
ATOM 1002 N N . GLU A 1 127 ? -12.400 9.575 65.913 1.00 50.78 127 GLU A N 1
ATOM 1003 C CA . GLU A 1 127 ? -12.087 9.868 67.301 1.00 50.78 127 GLU A CA 1
ATOM 1004 C C . GLU A 1 127 ? -13.357 10.478 67.906 1.00 50.78 127 GLU A C 1
ATOM 1006 O O . GLU A 1 127 ? -13.451 11.677 68.151 1.00 50.78 127 GLU A O 1
ATOM 1011 N N . ASP A 1 128 ? -14.391 9.648 68.058 1.00 41.75 128 ASP A N 1
ATOM 1012 C CA . ASP A 1 128 ? -15.555 9.997 68.862 1.00 41.75 128 ASP A CA 1
ATOM 1013 C C . ASP A 1 128 ? -15.657 9.033 70.037 1.00 41.75 128 ASP A C 1
ATOM 1015 O O . ASP A 1 128 ? -15.990 7.857 69.901 1.00 41.75 128 ASP A O 1
ATOM 1019 N N . GLY A 1 129 ? -15.393 9.598 71.209 1.00 41.59 129 GLY A N 1
ATOM 1020 C CA . GLY A 1 129 ? -16.378 9.472 72.262 1.00 41.59 129 GLY A CA 1
ATOM 1021 C C . GLY A 1 129 ? -16.100 8.417 73.320 1.00 41.59 129 GLY A C 1
ATOM 1022 O O . GLY A 1 129 ? -16.525 7.274 73.225 1.00 41.59 129 GLY A O 1
ATOM 1023 N N . SER A 1 130 ? -15.635 8.928 74.462 1.00 46.69 130 SER A N 1
ATOM 1024 C CA . SER A 1 130 ? -16.250 8.620 75.757 1.00 46.69 130 SER A CA 1
ATOM 1025 C C . SER A 1 130 ? -16.102 7.178 76.263 1.00 46.69 130 SER A C 1
ATOM 1027 O O . SER A 1 130 ? -17.053 6.395 76.245 1.00 46.69 130 SER A O 1
ATOM 1029 N N . GLU A 1 131 ? -14.995 6.911 76.955 1.00 35.81 131 GLU A N 1
ATOM 1030 C CA . GLU A 1 131 ? -15.013 5.966 78.075 1.00 35.81 131 GLU A CA 1
ATOM 1031 C C . GLU A 1 131 ? -15.343 6.713 79.379 1.00 35.81 131 GLU A C 1
ATOM 1033 O O . GLU A 1 131 ? -14.562 7.523 79.882 1.00 35.81 131 GLU A O 1
ATOM 1038 N N . ARG A 1 132 ? -16.535 6.454 79.933 1.00 39.56 132 ARG A N 1
ATOM 1039 C CA . ARG A 1 132 ? -16.870 6.780 81.327 1.00 39.56 132 ARG A CA 1
ATOM 1040 C C . ARG A 1 132 ? -16.636 5.568 82.237 1.00 39.56 132 ARG A C 1
ATOM 1042 O O . ARG A 1 132 ? -17.203 4.514 81.977 1.00 39.56 132 ARG A O 1
ATOM 1049 N N . SER A 1 133 ? -16.018 5.862 83.393 1.00 36.78 133 SER A N 1
ATOM 1050 C CA . SER A 1 133 ? -16.083 5.183 84.711 1.00 36.78 133 SER A CA 1
ATOM 1051 C C . SER A 1 133 ? -15.263 3.884 84.851 1.00 36.78 133 SER A C 1
ATOM 1053 O O . SER A 1 133 ? -15.362 3.009 84.007 1.00 36.78 133 SER A O 1
ATOM 1055 N N . PHE A 1 134 ? -14.432 3.651 85.880 1.00 35.53 134 PHE A N 1
ATOM 1056 C CA . PHE A 1 134 ? -14.594 3.907 87.322 1.00 35.53 134 PHE A CA 1
ATOM 1057 C C . PHE A 1 134 ? -13.238 4.107 88.040 1.00 35.53 134 PHE A C 1
ATOM 1059 O O . PHE A 1 134 ? -12.293 3.363 87.789 1.00 35.53 134 PHE A O 1
ATOM 1066 N N . THR A 1 135 ? -13.171 5.030 89.007 1.00 41.19 135 THR A N 1
ATOM 1067 C CA . THR A 1 135 ? -12.206 4.994 90.126 1.00 41.19 135 THR A CA 1
ATOM 1068 C C . THR A 1 135 ? -12.912 4.452 91.370 1.00 41.19 135 THR A C 1
ATOM 1070 O O . THR A 1 135 ? -14.034 4.878 91.652 1.00 41.19 135 THR A O 1
ATOM 1073 N N . PHE A 1 136 ? -12.265 3.510 92.063 1.00 40.62 136 PHE A N 1
ATOM 1074 C CA . PHE A 1 136 ? -12.655 3.016 93.391 1.00 40.62 136 PHE A CA 1
ATOM 1075 C C . PHE A 1 136 ? -12.527 4.100 94.464 1.00 40.62 136 PHE A C 1
ATOM 1077 O O . PHE A 1 136 ? -11.626 4.959 94.318 1.00 40.62 136 PHE A O 1
#

Radius of gyration: 30.43 Å; chains: 1; bounding box: 43×34×109 Å